Protein AF-A0A933L788-F1 (afdb_monomer)

Radius of gyration: 15.52 Å; Cα contacts (8 Å, |Δi|>4): 53; chains: 1; bounding box: 38×21×38 Å

Secondary structure (DSSP, 8-state):
-HHHHHHHHHHHHHHHHHHHHHHHHHHHHHTTT-THHHHHHHHHHHHHHHHHHHHHTTHHHHHHHHHHHHHS--

Solvent-accessible surface area (backbone atoms only — not comparable to full-atom values): 3935 Å² total; per-residue (Å²): 110,70,68,60,53,51,50,59,67,46,38,51,61,54,30,50,54,50,20,52,52,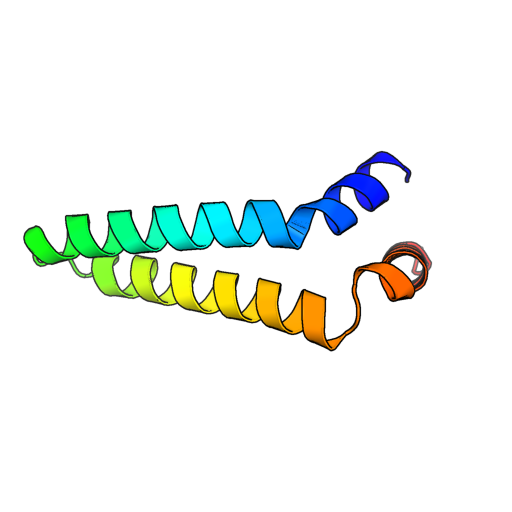28,41,53,50,16,55,56,30,51,77,65,74,39,77,63,18,59,57,26,41,50,48,17,52,50,31,48,51,52,32,50,47,38,60,73,67,36,39,85,80,40,41,69,58,50,54,47,58,69,63,67,76,117

Foldseek 3Di:
DVVLLVCLVCLLVVLQVQLVVLQVVLVVVVVVVDPCSVVSNVSSVVSVVVSVVCVVVVCVVCVVVVVCVVPVPD

Sequence (74 aa):
MHILFAAARFFPFWGFMFALIFFELGRFFRRKDSKLQYSCFLAAIVFLGFVGSWFYFRGDMHSDNWIRFFFKVS

pLDDT: mean 76.9, std 12.51, range [44.56, 91.56]

Structure (mmCIF, N/CA/C/O backbone):
data_AF-A0A933L788-F1
#
_entry.id   AF-A0A933L788-F1
#
loop_
_atom_site.group_PDB
_atom_site.id
_atom_site.type_symbol
_atom_site.label_atom_id
_atom_site.label_alt_id
_atom_site.label_comp_id
_atom_site.label_asym_id
_atom_site.label_entity_id
_atom_site.label_seq_id
_atom_site.pdbx_PDB_ins_code
_atom_site.Cartn_x
_atom_site.Cartn_y
_atom_site.Cartn_z
_atom_site.occupancy
_atom_site.B_iso_or_equiv
_atom_site.auth_seq_id
_atom_site.auth_comp_id
_atom_site.auth_asym_id
_atom_site.auth_atom_id
_atom_site.pdbx_PDB_model_num
ATOM 1 N N . MET A 1 1 ? 21.095 -1.437 -8.072 1.00 55.91 1 MET A N 1
ATOM 2 C CA . MET A 1 1 ? 20.023 -1.136 -9.050 1.00 55.91 1 MET A CA 1
ATOM 3 C C . MET A 1 1 ? 19.058 -2.307 -9.252 1.00 55.91 1 MET A C 1
ATOM 5 O O . MET A 1 1 ? 17.867 -2.097 -9.098 1.00 55.91 1 MET A O 1
ATOM 9 N N . HIS A 1 2 ? 19.517 -3.539 -9.522 1.00 58.72 2 HIS A N 1
ATOM 10 C CA . HIS A 1 2 ? 18.625 -4.684 -9.815 1.00 58.72 2 HIS A CA 1
ATOM 11 C C . HIS A 1 2 ? 17.600 -5.035 -8.718 1.00 58.72 2 HIS A C 1
ATOM 13 O O . HIS A 1 2 ? 16.471 -5.391 -9.035 1.00 58.72 2 HIS A O 1
ATOM 19 N N . ILE A 1 3 ? 17.953 -4.875 -7.437 1.00 62.47 3 ILE A N 1
ATOM 20 C CA . ILE A 1 3 ? 17.028 -5.120 -6.313 1.00 62.47 3 ILE A CA 1
ATOM 21 C C . ILE A 1 3 ? 15.889 -4.088 -6.290 1.00 62.47 3 ILE A C 1
ATOM 23 O O . ILE A 1 3 ? 14.745 -4.445 -6.035 1.00 62.47 3 ILE A O 1
ATOM 27 N N . LEU A 1 4 ? 16.180 -2.824 -6.614 1.00 62.38 4 LEU A N 1
ATOM 28 C CA . LEU A 1 4 ? 15.177 -1.754 -6.687 1.00 62.38 4 LEU A CA 1
ATOM 29 C C . LEU A 1 4 ? 14.222 -1.968 -7.866 1.00 62.38 4 LEU A C 1
ATOM 31 O O . LEU A 1 4 ? 13.021 -1.767 -7.723 1.00 62.38 4 LEU A O 1
ATOM 35 N N . PHE A 1 5 ? 14.741 -2.458 -8.994 1.00 63.88 5 PHE A N 1
ATOM 36 C CA . PHE A 1 5 ? 13.933 -2.871 -10.141 1.00 63.88 5 PHE A CA 1
ATOM 37 C C . PHE A 1 5 ? 12.996 -4.032 -9.817 1.00 63.88 5 PHE A C 1
ATOM 39 O O . PHE A 1 5 ? 11.808 -3.978 -10.132 1.00 63.88 5 PHE A O 1
ATOM 46 N N . ALA A 1 6 ? 13.506 -5.062 -9.140 1.00 65.94 6 ALA A N 1
ATOM 47 C CA . ALA A 1 6 ? 12.681 -6.176 -8.692 1.00 65.94 6 ALA A CA 1
ATOM 48 C C . ALA A 1 6 ? 11.610 -5.711 -7.689 1.00 65.94 6 ALA A C 1
ATOM 50 O O . ALA A 1 6 ? 10.436 -6.032 -7.855 1.00 65.94 6 ALA A O 1
ATOM 51 N N . ALA A 1 7 ? 11.984 -4.900 -6.695 1.00 64.69 7 ALA A N 1
ATOM 52 C CA . ALA A 1 7 ? 11.055 -4.375 -5.695 1.00 64.69 7 ALA A CA 1
ATOM 53 C C . ALA A 1 7 ? 9.931 -3.538 -6.326 1.00 64.69 7 ALA A C 1
ATOM 55 O O . ALA A 1 7 ? 8.766 -3.721 -5.982 1.00 64.69 7 ALA A O 1
ATOM 56 N N . ALA A 1 8 ? 10.263 -2.684 -7.297 1.00 67.81 8 ALA A N 1
ATOM 57 C CA . ALA A 1 8 ? 9.293 -1.926 -8.080 1.00 67.81 8 ALA A CA 1
ATOM 58 C C . ALA A 1 8 ? 8.330 -2.848 -8.848 1.00 67.81 8 ALA A C 1
ATOM 60 O O . ALA A 1 8 ? 7.120 -2.646 -8.831 1.00 67.81 8 ALA A O 1
ATOM 61 N N . ARG A 1 9 ? 8.839 -3.917 -9.466 1.00 68.81 9 ARG A N 1
ATOM 62 C CA . ARG A 1 9 ? 8.011 -4.850 -10.240 1.00 68.81 9 ARG A CA 1
ATOM 63 C C . ARG A 1 9 ? 7.022 -5.639 -9.382 1.00 68.81 9 ARG A C 1
ATOM 65 O O . ARG A 1 9 ? 5.894 -5.874 -9.806 1.00 68.81 9 ARG A O 1
ATOM 72 N N . PHE A 1 10 ? 7.420 -6.008 -8.166 1.00 75.75 10 PHE A N 1
ATOM 73 C CA . PHE A 1 10 ? 6.556 -6.717 -7.218 1.00 75.75 10 PHE A CA 1
ATOM 74 C C . PHE A 1 10 ? 5.731 -5.783 -6.321 1.00 75.75 10 PHE A C 1
ATOM 76 O O . PHE A 1 10 ? 4.860 -6.257 -5.593 1.00 75.75 10 PHE A O 1
ATOM 83 N N . PHE A 1 11 ? 5.950 -4.466 -6.385 1.00 77.12 11 PHE A N 1
ATOM 84 C CA . PHE A 1 11 ? 5.215 -3.466 -5.611 1.00 77.12 11 PHE A CA 1
ATOM 85 C C . PHE A 1 11 ? 3.686 -3.632 -5.644 1.00 77.12 11 PHE A C 1
ATOM 87 O O . PHE A 1 11 ? 3.095 -3.611 -4.568 1.00 77.12 11 PHE A O 1
ATOM 94 N N . PRO A 1 12 ? 3.013 -3.847 -6.796 1.00 78.12 12 PRO A N 1
ATOM 95 C CA . PRO A 1 12 ? 1.557 -3.990 -6.807 1.00 78.12 12 PRO A CA 1
ATOM 96 C C . PRO A 1 12 ? 1.071 -5.218 -6.026 1.00 78.12 12 PRO A C 1
ATOM 98 O O . PRO A 1 12 ? 0.025 -5.156 -5.383 1.00 78.12 12 PRO A O 1
ATOM 101 N N . PHE A 1 13 ? 1.845 -6.307 -6.015 1.00 81.69 13 PHE A N 1
ATOM 102 C CA . PHE A 1 13 ? 1.520 -7.506 -5.243 1.00 81.69 13 PHE A CA 1
ATOM 103 C C . PHE A 1 13 ? 1.643 -7.249 -3.735 1.00 81.69 13 PHE A C 1
ATOM 105 O O . PHE A 1 13 ? 0.713 -7.523 -2.973 1.00 81.69 13 PHE A O 1
ATOM 112 N N . TRP A 1 14 ? 2.756 -6.649 -3.303 1.00 81.44 14 TRP A N 1
ATOM 113 C CA . TRP A 1 14 ? 2.967 -6.296 -1.897 1.00 81.44 14 TRP A CA 1
ATOM 114 C C . TRP A 1 14 ? 1.990 -5.218 -1.421 1.00 81.44 14 TRP A C 1
ATOM 116 O O . TRP A 1 14 ? 1.413 -5.347 -0.347 1.00 81.44 14 TRP A O 1
ATOM 126 N N . GLY A 1 15 ? 1.750 -4.183 -2.227 1.00 83.12 15 GLY A N 1
ATOM 127 C CA . GLY A 1 15 ? 0.812 -3.105 -1.921 1.00 83.12 15 GLY A CA 1
ATOM 128 C C . GLY A 1 15 ? -0.616 -3.612 -1.737 1.00 83.12 15 GLY A C 1
ATOM 129 O O . GLY A 1 15 ? -1.308 -3.173 -0.821 1.00 83.12 15 GLY A O 1
ATOM 130 N N . PHE A 1 16 ? -1.034 -4.598 -2.536 1.00 85.19 16 PHE A N 1
ATOM 131 C CA . PHE A 1 16 ? -2.330 -5.250 -2.365 1.00 85.19 16 PHE A CA 1
ATOM 132 C C . PHE A 1 16 ? -2.399 -6.084 -1.076 1.00 85.19 16 PHE A C 1
ATOM 134 O O . PHE A 1 16 ? -3.370 -5.975 -0.326 1.00 85.19 16 PHE A O 1
ATOM 141 N N . MET A 1 17 ? -1.353 -6.860 -0.765 1.00 89.31 17 MET A N 1
ATOM 142 C CA . MET A 1 17 ? -1.258 -7.599 0.504 1.00 89.31 17 MET A CA 1
ATOM 143 C C . MET A 1 17 ? -1.329 -6.653 1.714 1.00 89.31 17 MET A C 1
ATOM 145 O O . MET A 1 17 ? -2.093 -6.903 2.646 1.00 89.31 17 MET A O 1
ATOM 149 N N . PHE A 1 18 ? -0.597 -5.534 1.689 1.00 87.25 18 PHE A N 1
ATOM 150 C CA . PHE A 1 18 ? -0.652 -4.528 2.751 1.00 87.25 18 PHE A CA 1
ATOM 151 C C . PHE A 1 18 ? -2.037 -3.889 2.864 1.00 87.25 18 PHE A C 1
ATOM 153 O O . PHE A 1 18 ? -2.541 -3.750 3.977 1.00 87.25 18 PHE A O 1
ATOM 160 N N . ALA A 1 19 ? -2.690 -3.561 1.746 1.00 87.31 19 ALA A N 1
ATOM 161 C CA . ALA A 1 19 ? -4.047 -3.021 1.764 1.00 87.31 19 ALA A CA 1
ATOM 162 C C . ALA A 1 19 ? -5.041 -3.969 2.456 1.00 87.31 19 ALA A C 1
ATOM 164 O O . ALA A 1 19 ? -5.832 -3.520 3.285 1.00 87.31 19 ALA A O 1
ATOM 165 N N . LEU A 1 20 ? -4.962 -5.277 2.182 1.00 90.19 20 LEU A N 1
ATOM 166 C CA . LEU A 1 20 ? -5.788 -6.289 2.851 1.00 90.19 20 LEU A CA 1
ATOM 167 C C . LEU A 1 20 ? -5.507 -6.368 4.356 1.00 90.19 20 LEU A C 1
ATOM 169 O O . LEU A 1 20 ? -6.442 -6.397 5.156 1.00 90.19 20 LEU A O 1
ATOM 173 N N . ILE A 1 21 ? -4.231 -6.355 4.750 1.00 91.56 21 ILE A N 1
ATOM 174 C CA . ILE A 1 21 ? -3.825 -6.374 6.161 1.00 91.56 21 ILE A CA 1
ATOM 175 C C . ILE A 1 21 ? -4.377 -5.143 6.893 1.00 91.56 21 ILE A C 1
ATOM 177 O O . ILE A 1 21 ? -5.015 -5.284 7.936 1.00 91.56 21 ILE A O 1
ATOM 181 N N . PHE A 1 22 ? -4.195 -3.940 6.339 1.00 89.31 22 PHE A N 1
ATOM 182 C CA . PHE A 1 22 ? -4.705 -2.700 6.932 1.00 89.31 22 PHE A CA 1
ATOM 183 C C . PHE A 1 22 ? -6.231 -2.647 6.974 1.00 89.31 22 PHE A C 1
ATOM 185 O O . PHE A 1 22 ? -6.793 -2.127 7.938 1.00 89.31 22 PHE A O 1
ATOM 192 N N . PHE A 1 23 ? -6.906 -3.217 5.976 1.00 89.50 23 PHE A N 1
ATOM 193 C CA . PHE A 1 23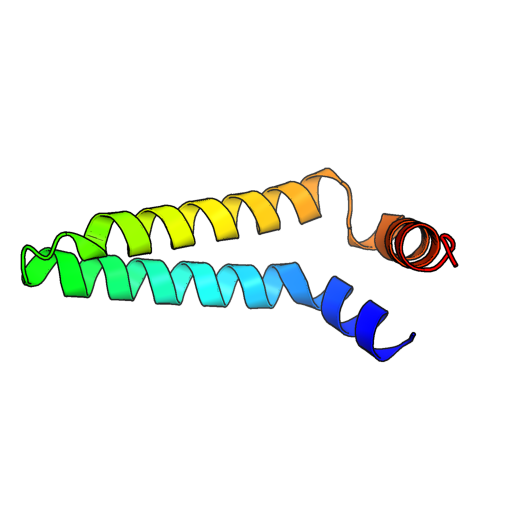 ? -8.358 -3.337 5.973 1.00 89.50 23 PHE A CA 1
ATOM 194 C C . PHE A 1 23 ? -8.844 -4.233 7.119 1.00 89.50 23 PHE A C 1
ATOM 196 O O . PHE A 1 23 ? -9.726 -3.832 7.881 1.00 89.50 23 PHE A O 1
ATOM 203 N N . GLU A 1 24 ? -8.233 -5.405 7.311 1.00 90.50 24 GLU A N 1
ATOM 204 C CA . GLU A 1 24 ? -8.563 -6.304 8.423 1.00 90.50 24 GLU A CA 1
ATOM 205 C C . GLU A 1 24 ? -8.237 -5.697 9.794 1.00 90.50 24 GLU A C 1
ATOM 207 O O . GLU A 1 24 ? -9.058 -5.767 10.713 1.00 90.50 24 GLU A O 1
ATOM 212 N N . LEU A 1 25 ? -7.094 -5.017 9.925 1.00 89.06 25 LEU A N 1
ATOM 213 C CA . LEU A 1 25 ? -6.753 -4.229 11.114 1.00 89.06 25 LEU A CA 1
ATOM 214 C C . LEU A 1 25 ? -7.789 -3.131 11.375 1.00 89.06 25 LEU A C 1
ATOM 216 O O . LEU A 1 25 ? -8.240 -2.974 12.509 1.00 89.06 25 LEU A O 1
ATOM 220 N N . GLY A 1 26 ? -8.237 -2.424 10.337 1.00 86.31 26 GLY A N 1
ATOM 221 C CA . GLY A 1 26 ? -9.308 -1.433 10.425 1.00 86.31 26 GLY A CA 1
ATOM 222 C C . GLY A 1 26 ? -10.612 -2.039 10.943 1.00 86.31 26 GLY A C 1
ATOM 223 O O . GLY A 1 26 ? -11.215 -1.498 11.871 1.00 86.31 26 GLY A O 1
ATOM 224 N N . ARG A 1 27 ? -11.017 -3.215 10.439 1.00 88.25 27 ARG A N 1
ATOM 225 C CA . ARG A 1 27 ? -12.186 -3.947 10.964 1.00 88.25 27 ARG A CA 1
ATOM 226 C C . ARG A 1 27 ? -11.993 -4.395 12.413 1.00 88.25 27 ARG A C 1
ATOM 228 O O . ARG A 1 27 ? -12.945 -4.370 13.194 1.00 88.25 27 ARG A O 1
ATOM 235 N N . PHE A 1 28 ? -10.787 -4.817 12.787 1.00 89.69 28 PHE A N 1
ATOM 236 C CA . PHE A 1 28 ? -10.467 -5.194 14.162 1.00 89.69 28 PHE A CA 1
ATOM 237 C C . PHE A 1 28 ? -10.572 -3.998 15.117 1.00 89.69 28 PHE A C 1
ATOM 239 O O . PHE A 1 28 ? -11.233 -4.108 16.149 1.00 89.69 28 PHE A O 1
ATOM 246 N N . PHE A 1 29 ? -10.005 -2.844 14.758 1.00 88.19 29 PHE A N 1
ATOM 247 C CA . PHE A 1 29 ? -10.095 -1.619 15.559 1.00 88.19 29 PHE A CA 1
ATOM 248 C C . PHE A 1 29 ? -11.496 -1.004 15.571 1.00 88.19 29 PHE A C 1
ATOM 250 O O . PHE A 1 29 ? -11.880 -0.435 16.593 1.00 88.19 29 PHE A O 1
ATOM 257 N N . ARG A 1 30 ? -12.293 -1.198 14.510 1.00 86.75 30 ARG A N 1
ATOM 258 C CA . ARG A 1 30 ? -13.716 -0.826 14.482 1.00 86.75 30 ARG A CA 1
ATOM 259 C C . ARG A 1 30 ? -14.513 -1.530 15.574 1.00 86.75 30 ARG A C 1
ATOM 261 O O . ARG A 1 30 ? -15.353 -0.913 16.212 1.00 86.75 30 ARG A O 1
ATOM 268 N N . ARG A 1 31 ? -14.223 -2.809 15.844 1.00 86.25 31 ARG A N 1
ATOM 269 C CA . ARG A 1 31 ? -14.864 -3.555 16.946 1.00 86.25 31 ARG A CA 1
ATOM 270 C C . ARG A 1 31 ? -14.507 -3.017 18.336 1.00 86.25 31 ARG A C 1
ATOM 272 O O . ARG A 1 31 ? -15.197 -3.344 19.291 1.00 86.25 31 ARG A O 1
ATOM 279 N N . LYS A 1 32 ? -13.440 -2.221 18.452 1.00 85.94 32 LYS A N 1
ATOM 280 C CA . LYS A 1 32 ? -12.976 -1.604 19.705 1.00 85.94 32 LYS A CA 1
ATOM 281 C C . LYS A 1 32 ? -13.304 -0.107 19.800 1.00 85.94 32 LYS A C 1
ATOM 283 O O . LYS A 1 32 ? -12.783 0.546 20.697 1.00 85.94 32 LYS A O 1
ATOM 288 N N . ASP A 1 33 ? -14.082 0.431 18.855 1.00 83.69 33 ASP A N 1
ATOM 289 C CA . ASP A 1 33 ? -14.435 1.859 18.742 1.00 83.69 33 ASP A CA 1
ATOM 290 C C . ASP A 1 33 ? -13.224 2.816 18.821 1.00 83.69 33 ASP A C 1
ATOM 292 O O . ASP A 1 33 ? -13.279 3.953 19.293 1.00 83.69 33 ASP A O 1
ATOM 296 N N . SER A 1 34 ? -12.062 2.330 18.377 1.00 84.12 34 SER A N 1
ATOM 297 C CA . SER A 1 34 ? -10.821 3.089 18.449 1.00 84.12 34 SER A CA 1
ATOM 298 C C . SER A 1 34 ? -10.730 4.060 17.279 1.00 84.12 34 SER A C 1
ATOM 300 O O . SER A 1 34 ? -10.916 3.673 16.124 1.00 84.12 34 SER A O 1
ATOM 302 N N . LYS A 1 35 ? -10.324 5.308 17.548 1.00 85.94 35 LYS A N 1
ATOM 303 C CA . LYS A 1 35 ? -10.051 6.323 16.510 1.00 85.94 35 LYS A CA 1
ATOM 304 C C . LYS A 1 35 ? -9.008 5.864 15.480 1.00 85.94 35 LYS A C 1
ATOM 306 O O . LYS A 1 35 ? -9.015 6.354 14.355 1.00 85.94 35 LYS A O 1
ATOM 311 N N . LEU A 1 36 ? -8.168 4.884 15.831 1.00 85.56 36 LEU A N 1
ATOM 312 C CA . LEU A 1 36 ? -7.193 4.267 14.925 1.00 85.56 36 LEU A CA 1
ATOM 313 C C . LEU A 1 36 ? -7.837 3.541 13.736 1.00 85.56 36 LEU A C 1
ATOM 315 O O . LEU A 1 36 ? -7.161 3.333 12.731 1.00 85.56 36 LEU A O 1
ATOM 319 N N . GLN A 1 37 ? -9.136 3.216 13.796 1.00 87.19 37 GLN A N 1
ATOM 320 C CA . GLN A 1 37 ? -9.855 2.632 12.661 1.00 87.19 37 GLN A CA 1
ATOM 321 C C . GLN A 1 37 ? -9.736 3.502 11.405 1.00 87.19 37 GLN A C 1
ATOM 323 O O . GLN A 1 37 ? -9.469 2.982 10.324 1.00 87.19 37 GLN A O 1
ATOM 328 N N . TYR A 1 38 ? -9.872 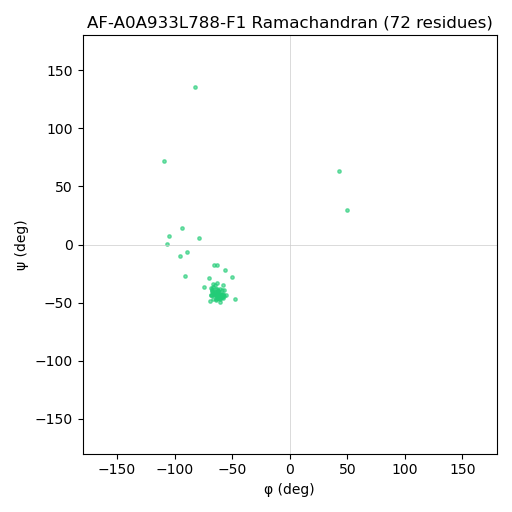4.825 11.552 1.00 86.06 38 TYR A N 1
ATOM 329 C CA . TYR A 1 38 ? -9.854 5.754 10.426 1.00 86.06 38 TYR A CA 1
ATOM 330 C C . TYR A 1 38 ? -8.469 5.805 9.795 1.00 86.06 38 TYR A C 1
ATOM 332 O O . TYR A 1 3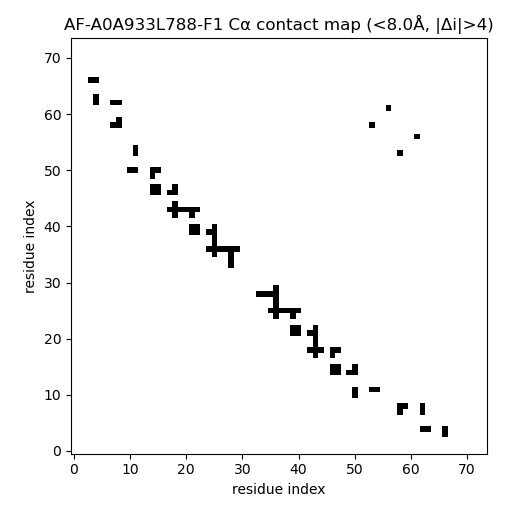8 ? -8.360 5.764 8.576 1.00 86.06 38 TYR A O 1
ATOM 340 N N . SER A 1 39 ? -7.415 5.795 10.615 1.00 88.44 39 SER A N 1
ATOM 341 C CA . SER A 1 39 ? -6.035 5.732 10.136 1.00 88.44 39 SER A CA 1
ATOM 342 C C . SER A 1 39 ? -5.750 4.427 9.387 1.00 88.44 39 SER A C 1
ATOM 344 O O . SER A 1 39 ? -5.120 4.462 8.334 1.00 88.44 39 SER A O 1
ATOM 346 N N . CYS A 1 40 ? -6.245 3.281 9.873 1.00 87.81 40 CYS A N 1
ATOM 347 C CA . CYS A 1 40 ? -6.080 1.993 9.190 1.00 87.81 40 CYS A CA 1
ATOM 348 C C . CYS A 1 40 ? -6.853 1.925 7.864 1.00 87.81 40 CYS A C 1
ATOM 350 O O . CYS A 1 40 ? -6.303 1.473 6.862 1.00 87.81 40 CYS A O 1
ATOM 352 N N . PHE A 1 41 ? -8.100 2.407 7.827 1.00 86.75 41 PHE A N 1
ATOM 353 C CA . PHE A 1 41 ? -8.875 2.466 6.585 1.00 86.75 41 PHE A CA 1
ATOM 354 C C . PHE A 1 41 ? -8.275 3.451 5.580 1.00 86.75 41 PHE A C 1
ATOM 356 O O . PHE A 1 41 ? -8.180 3.127 4.397 1.00 86.75 41 PHE A O 1
ATOM 363 N N . LEU A 1 42 ? -7.814 4.617 6.041 1.00 90.25 42 LEU A N 1
ATOM 364 C CA . LEU A 1 42 ? -7.115 5.584 5.199 1.00 90.25 42 LEU A CA 1
ATOM 365 C C . LEU A 1 42 ? -5.841 4.968 4.612 1.00 90.25 42 LEU A C 1
ATOM 367 O O . LEU A 1 42 ? -5.626 5.066 3.409 1.00 90.25 42 LEU A O 1
ATOM 371 N N . ALA A 1 43 ? -5.039 4.275 5.428 1.00 88.25 43 ALA A N 1
ATOM 372 C CA . ALA A 1 43 ? -3.851 3.569 4.956 1.00 88.25 43 ALA A CA 1
ATOM 373 C C . ALA A 1 43 ? -4.201 2.530 3.878 1.00 88.25 43 ALA A C 1
ATOM 375 O O . ALA A 1 43 ? -3.565 2.512 2.826 1.00 88.25 43 ALA A O 1
ATOM 376 N N . ALA A 1 44 ? -5.245 1.720 4.082 1.00 89.38 44 ALA A N 1
ATOM 377 C CA . ALA A 1 44 ? -5.689 0.740 3.089 1.00 89.38 44 ALA A CA 1
ATOM 378 C C . ALA A 1 44 ? -6.090 1.395 1.752 1.00 89.38 44 ALA A C 1
ATOM 380 O O . ALA A 1 44 ? -5.673 0.932 0.690 1.00 89.38 44 ALA A O 1
ATOM 381 N N . ILE A 1 45 ? -6.845 2.499 1.796 1.00 89.75 45 ILE A N 1
ATOM 382 C CA . ILE A 1 45 ? -7.253 3.255 0.599 1.00 89.75 45 ILE A CA 1
ATOM 383 C C . ILE A 1 45 ? -6.037 3.856 -0.110 1.00 89.75 45 ILE A C 1
ATOM 385 O O . ILE A 1 45 ? -5.932 3.764 -1.331 1.00 89.75 45 ILE A O 1
ATOM 389 N N . VAL A 1 46 ? -5.100 4.438 0.640 1.00 89.62 46 VAL A N 1
ATOM 390 C CA . VAL A 1 46 ? -3.867 5.014 0.090 1.00 89.62 46 VAL A CA 1
ATOM 391 C C . VAL A 1 46 ? -3.040 3.940 -0.618 1.00 89.62 46 VAL A C 1
ATOM 393 O O . VAL A 1 46 ? -2.637 4.147 -1.760 1.00 89.62 46 VAL A O 1
ATOM 396 N N . PHE A 1 47 ? -2.845 2.769 -0.002 1.00 86.56 47 PHE A N 1
ATOM 397 C CA . PHE A 1 47 ? -2.137 1.653 -0.637 1.00 86.56 4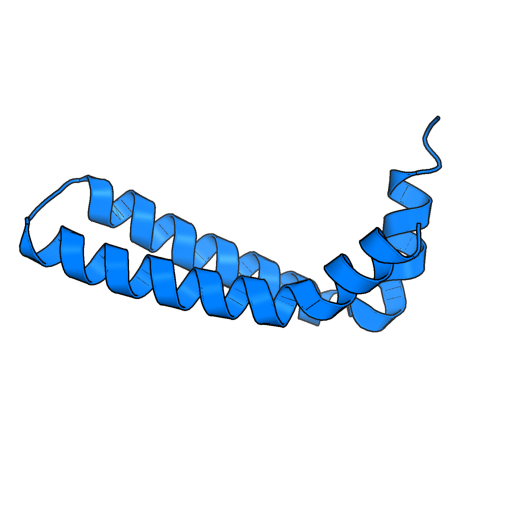7 PHE A CA 1
ATOM 398 C C . PHE A 1 47 ? -2.834 1.175 -1.916 1.00 86.56 47 PHE A C 1
ATOM 400 O O . PHE A 1 47 ? -2.162 0.980 -2.927 1.00 86.56 47 PHE A O 1
ATOM 407 N N . LEU A 1 48 ? -4.166 1.060 -1.926 1.00 88.69 48 LEU A N 1
ATOM 408 C CA . LEU A 1 48 ? -4.917 0.738 -3.147 1.00 88.69 48 LEU A CA 1
ATOM 409 C C . LEU A 1 48 ? -4.753 1.812 -4.229 1.00 88.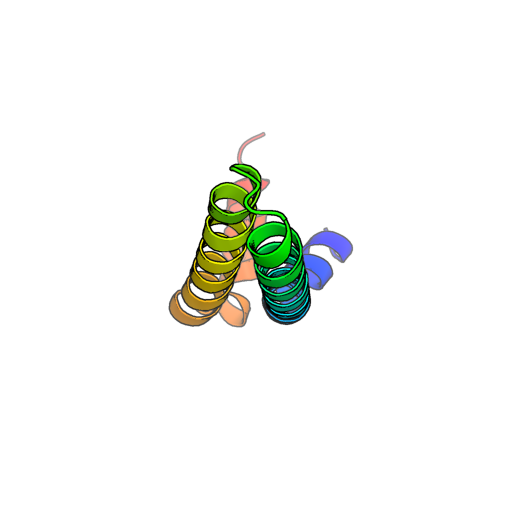69 48 LEU A C 1
ATOM 411 O O . LEU A 1 48 ? -4.575 1.471 -5.397 1.00 88.69 48 LEU A O 1
ATOM 415 N N . GLY A 1 49 ? -4.756 3.093 -3.855 1.00 86.88 49 GLY A N 1
ATOM 416 C CA . GLY A 1 49 ? -4.505 4.206 -4.771 1.00 86.88 49 GLY A CA 1
ATOM 417 C C . GLY A 1 49 ? -3.102 4.165 -5.380 1.00 86.88 49 GLY A C 1
ATOM 418 O O . GLY A 1 49 ? -2.947 4.380 -6.584 1.00 86.88 49 GLY A O 1
ATOM 419 N N . PHE A 1 50 ? -2.085 3.814 -4.588 1.00 84.00 50 PHE A N 1
ATOM 420 C CA . PHE A 1 50 ? -0.720 3.610 -5.079 1.00 84.00 50 PHE A CA 1
ATOM 421 C C . PHE A 1 50 ? -0.617 2.413 -6.027 1.00 84.00 50 PHE A C 1
ATOM 423 O O . PHE A 1 50 ? 0.011 2.529 -7.077 1.00 84.00 50 PHE A O 1
ATOM 430 N N . VAL A 1 51 ? -1.261 1.288 -5.705 1.00 85.88 51 VAL A N 1
ATOM 431 C CA . VAL A 1 51 ? -1.320 0.115 -6.594 1.00 85.88 51 VAL A CA 1
ATOM 432 C C . VAL A 1 51 ? -2.039 0.468 -7.900 1.00 85.88 51 VAL A C 1
ATOM 434 O O . VAL A 1 51 ? -1.534 0.169 -8.979 1.00 85.88 51 VAL A O 1
ATOM 437 N N . GLY A 1 52 ? -3.179 1.159 -7.834 1.00 82.56 52 GLY A N 1
ATOM 438 C CA . GLY A 1 52 ? -3.918 1.610 -9.016 1.00 82.56 52 GLY A CA 1
ATOM 439 C C . GLY A 1 52 ? -3.113 2.582 -9.880 1.00 82.56 52 GLY A C 1
ATOM 440 O O . GLY A 1 52 ? -3.047 2.413 -11.096 1.00 82.56 52 GLY A O 1
ATOM 441 N N . SER A 1 53 ? -2.423 3.542 -9.258 1.00 80.44 53 SER A N 1
ATOM 442 C CA . SER A 1 53 ? -1.519 4.463 -9.960 1.00 80.44 53 SER A CA 1
ATOM 443 C C . SER A 1 53 ? -0.365 3.709 -10.621 1.00 80.44 53 SER A C 1
ATOM 445 O O . SER A 1 53 ? -0.023 3.993 -11.766 1.00 80.44 53 SER A O 1
ATOM 447 N N . TRP A 1 54 ? 0.191 2.693 -9.954 1.00 79.25 54 TRP A N 1
ATOM 448 C CA . TRP A 1 54 ? 1.228 1.832 -10.523 1.00 79.25 54 TRP A CA 1
ATOM 449 C C . TRP A 1 54 ? 0.770 1.151 -11.820 1.00 79.25 54 TRP A C 1
ATOM 451 O O . TRP A 1 54 ? 1.503 1.144 -12.810 1.00 79.25 54 TRP A O 1
ATOM 461 N N . PHE A 1 55 ? -0.458 0.623 -11.851 1.00 76.75 55 PHE A N 1
ATOM 462 C CA . PHE A 1 55 ? -1.041 0.057 -13.070 1.00 76.75 55 PHE A CA 1
ATOM 463 C C . PHE A 1 55 ? -1.339 1.125 -14.129 1.00 76.75 55 PHE A C 1
ATOM 465 O O . PHE A 1 55 ? -1.010 0.921 -15.298 1.00 76.75 55 PHE A O 1
ATOM 472 N N . TYR A 1 56 ? -1.903 2.271 -13.733 1.00 76.44 56 TYR A N 1
ATOM 473 C CA . TYR A 1 56 ? -2.253 3.370 -14.640 1.00 76.44 56 TYR A CA 1
ATOM 474 C C . TYR A 1 56 ? -1.035 3.919 -15.393 1.00 76.44 56 TYR A C 1
ATOM 476 O O . TYR A 1 56 ? -1.065 4.062 -16.614 1.00 76.44 56 TYR A O 1
ATOM 484 N N . PHE A 1 57 ? 0.079 4.142 -14.694 1.00 72.81 57 PHE A N 1
ATOM 485 C CA . PHE A 1 57 ? 1.325 4.620 -15.299 1.00 72.81 57 PHE A CA 1
ATOM 486 C C . PHE A 1 57 ? 2.127 3.523 -16.015 1.00 72.81 57 PHE A C 1
ATOM 488 O O . PHE A 1 57 ? 3.242 3.786 -16.466 1.00 72.81 57 PHE A O 1
ATOM 495 N N . ARG A 1 58 ? 1.591 2.294 -16.124 1.00 65.56 58 ARG A N 1
ATOM 496 C CA . ARG A 1 58 ? 2.334 1.096 -16.544 1.00 65.56 58 ARG A CA 1
ATOM 497 C C . ARG A 1 58 ? 3.707 1.049 -15.876 1.00 65.56 58 ARG A C 1
ATOM 499 O O . ARG A 1 58 ? 4.735 1.086 -16.557 1.00 65.56 58 ARG A O 1
ATOM 506 N N . GLY A 1 59 ? 3.733 0.945 -14.550 1.00 59.66 59 GLY A N 1
ATOM 507 C CA . GLY A 1 59 ? 4.973 0.826 -13.785 1.00 59.66 59 GLY A CA 1
ATOM 508 C C . GLY A 1 59 ? 5.905 -0.268 -14.321 1.00 59.66 59 GLY A C 1
ATOM 509 O O . GLY A 1 59 ? 7.115 -0.107 -14.275 1.00 59.66 59 GLY A O 1
ATOM 510 N N . ASP A 1 60 ? 5.378 -1.320 -14.958 1.00 60.00 60 ASP A N 1
ATOM 511 C CA . ASP A 1 60 ? 6.192 -2.338 -15.641 1.00 60.00 60 ASP A CA 1
ATOM 512 C C . ASP A 1 60 ? 7.017 -1.787 -16.828 1.00 60.00 60 ASP A C 1
ATOM 514 O O . ASP A 1 60 ? 8.172 -2.160 -16.984 1.00 60.00 60 AS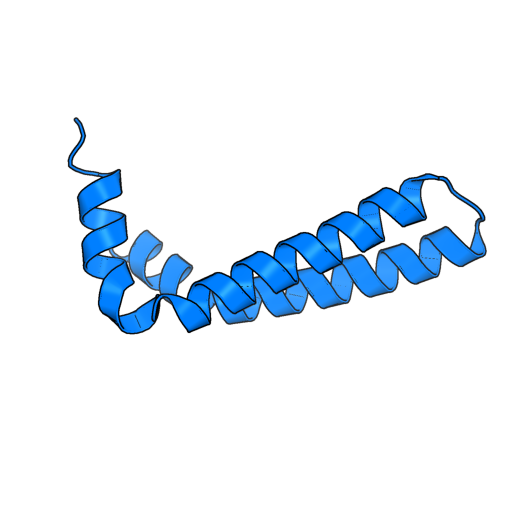P A O 1
ATOM 518 N N . MET A 1 61 ? 6.478 -0.852 -17.626 1.00 59.25 61 MET A N 1
ATOM 519 C CA . MET A 1 61 ? 7.164 -0.266 -18.795 1.00 59.25 61 MET A CA 1
ATOM 520 C C . MET A 1 61 ? 7.963 1.005 -18.473 1.00 59.25 61 MET A C 1
ATOM 522 O O . MET A 1 61 ? 8.912 1.323 -19.183 1.00 59.25 61 MET A O 1
ATOM 526 N N . HIS A 1 62 ? 7.572 1.758 -17.439 1.00 62.47 62 HIS A N 1
ATOM 527 C CA . HIS A 1 62 ? 8.227 3.015 -17.049 1.00 62.47 62 HIS A CA 1
ATOM 528 C C . HIS A 1 62 ? 9.073 2.910 -15.772 1.00 62.47 62 HIS A C 1
ATOM 530 O O . HIS A 1 62 ? 9.699 3.903 -15.400 1.00 62.47 62 HIS A O 1
ATOM 536 N N . SER A 1 63 ? 9.159 1.739 -15.125 1.00 58.31 63 SER A N 1
ATOM 537 C CA . SER A 1 63 ? 10.017 1.538 -13.943 1.00 58.31 63 SER A CA 1
ATOM 538 C C . SER A 1 63 ? 11.485 1.869 -14.225 1.00 58.31 63 SER A C 1
ATOM 540 O O . SER A 1 63 ? 12.120 2.519 -13.397 1.00 58.31 63 SER A O 1
ATOM 542 N N . ASP A 1 64 ? 12.002 1.516 -15.409 1.00 61.81 64 ASP A N 1
ATOM 543 C CA . ASP A 1 64 ? 13.346 1.886 -15.893 1.00 61.81 64 ASP A CA 1
ATOM 544 C C . ASP A 1 64 ? 13.561 3.394 -15.953 1.00 61.81 64 ASP A C 1
ATOM 546 O O . ASP A 1 64 ? 14.589 3.894 -15.488 1.00 61.81 64 ASP A O 1
ATOM 550 N N . ASN A 1 65 ? 12.575 4.137 -16.448 1.00 63.88 65 ASN A N 1
ATOM 551 C CA . ASN A 1 65 ? 12.652 5.591 -16.532 1.00 63.88 65 ASN A CA 1
ATOM 552 C C . ASN A 1 65 ? 12.477 6.254 -15.165 1.00 63.88 65 ASN A C 1
ATOM 554 O O . ASN A 1 65 ? 13.168 7.226 -14.883 1.00 63.88 65 ASN A O 1
ATOM 558 N N . TRP A 1 66 ? 11.614 5.720 -14.300 1.00 63.19 66 TRP A N 1
ATOM 559 C CA . TRP A 1 66 ? 11.408 6.232 -12.945 1.00 63.19 66 TRP A CA 1
ATOM 560 C C . TRP A 1 66 ? 12.640 6.030 -12.073 1.00 63.19 66 TRP A C 1
ATOM 562 O O . TRP A 1 66 ? 13.085 6.974 -11.432 1.00 63.19 66 TRP A O 1
ATOM 572 N N . ILE A 1 67 ? 13.2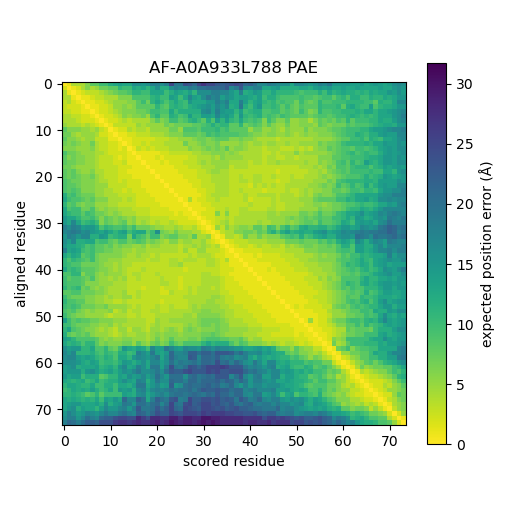38 4.837 -12.088 1.00 62.41 67 ILE A N 1
ATOM 573 C CA . ILE A 1 67 ? 14.446 4.549 -11.309 1.00 62.41 67 ILE A CA 1
ATOM 574 C C . ILE A 1 67 ? 15.631 5.350 -11.854 1.00 62.41 67 ILE A C 1
ATOM 576 O O . ILE A 1 67 ? 16.385 5.917 -11.067 1.00 62.41 67 ILE A O 1
ATOM 580 N N . ARG A 1 68 ? 15.771 5.491 -13.181 1.00 64.31 68 ARG A N 1
ATOM 581 C CA . ARG A 1 68 ? 16.786 6.386 -13.761 1.00 64.31 68 ARG A CA 1
ATOM 582 C C . ARG A 1 68 ? 16.528 7.848 -13.411 1.00 64.31 68 ARG A C 1
ATOM 584 O O . ARG A 1 68 ? 17.484 8.531 -13.094 1.00 64.31 68 ARG A O 1
ATOM 591 N N . PHE A 1 69 ? 15.290 8.335 -13.426 1.00 65.38 69 PHE A N 1
ATOM 592 C CA . PHE A 1 69 ? 14.973 9.711 -13.029 1.00 65.38 69 PHE A CA 1
ATOM 593 C C . PHE A 1 69 ? 15.283 9.957 -11.546 1.00 65.38 69 PHE A C 1
ATOM 595 O O . PHE A 1 69 ? 15.914 10.953 -11.211 1.00 65.38 69 PHE A O 1
ATOM 602 N N . PHE A 1 70 ? 14.928 9.010 -10.675 1.00 62.25 70 PHE A N 1
ATOM 603 C CA . PHE A 1 70 ? 15.175 9.098 -9.235 1.00 62.25 70 PHE A CA 1
ATOM 604 C C . PHE A 1 70 ? 16.670 9.053 -8.885 1.00 62.25 70 PHE A C 1
ATOM 606 O O . PHE A 1 70 ? 17.097 9.706 -7.941 1.00 62.25 70 PHE A O 1
ATOM 613 N N . PHE A 1 71 ? 17.474 8.305 -9.651 1.00 61.12 71 PHE A N 1
ATOM 614 C CA . PHE A 1 71 ? 18.921 8.184 -9.435 1.00 61.12 71 PHE A CA 1
ATOM 615 C C . PHE A 1 71 ? 19.786 9.134 -10.277 1.00 61.12 71 PHE A C 1
ATOM 617 O O . PHE A 1 71 ? 20.982 9.216 -10.024 1.00 61.12 71 PHE A O 1
ATOM 624 N N . LYS A 1 72 ? 19.232 9.848 -11.268 1.00 53.19 72 LYS A N 1
ATOM 625 C CA . LYS A 1 72 ? 19.983 10.782 -12.136 1.00 53.19 72 LYS A CA 1
ATOM 626 C C . LYS A 1 72 ? 19.949 12.234 -11.638 1.00 53.19 72 LYS A C 1
ATOM 628 O O 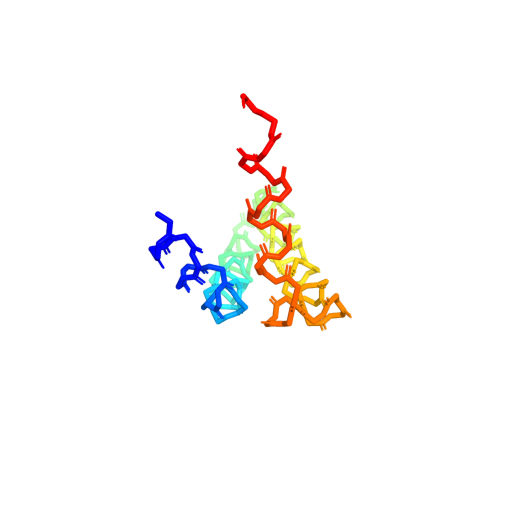. LYS A 1 72 ? 20.338 13.142 -12.363 1.00 53.19 72 LYS A O 1
ATOM 633 N N . VAL A 1 73 ? 19.529 12.449 -10.393 1.00 51.84 73 VAL A N 1
ATOM 634 C CA . VAL A 1 73 ? 19.795 13.683 -9.643 1.00 51.84 73 VAL A CA 1
ATOM 635 C C . VAL A 1 73 ? 20.797 13.349 -8.537 1.00 51.84 73 VAL A C 1
ATOM 637 O O . VAL A 1 73 ? 20.443 13.229 -7.369 1.00 51.84 73 VAL A O 1
ATOM 640 N N . SER A 1 74 ? 22.046 13.118 -8.939 1.00 44.56 74 SER A N 1
ATOM 641 C CA . SER A 1 74 ? 23.253 13.281 -8.124 1.00 44.56 74 SER A CA 1
ATOM 642 C C . SER A 1 74 ? 24.470 13.366 -9.029 1.00 44.56 74 SER A C 1
ATOM 644 O O . SER A 1 74 ? 24.453 12.728 -10.106 1.00 44.56 74 SER A O 1
#

Mean predicted aligned error: 8.71 Å